Protein AF-A0A435UGX7-F1 (afdb_monomer_lite)

Foldseek 3Di:
DDDDPVNVVVVVVVVVCVVVVVCVVPVDDPCPCPPPDQDDPAAEEEAEDEDDPDVVVVVVVVVVQVVVCVVRVYHYDYDYDHPVVSVVVVVVCVVVVVD

Radius of gyration: 25.97 Å; chains: 1; bounding box: 43×65×53 Å

Sequence (99 aa):
MKFTRRDVIRTTAGAAAGALGSRFISSPALAQDGPKYKPEDGAKLRLLRWSPFVQGDEDQWLANTKRFTEATGVAVRVDKESWEDIRPKAAVAANVGSG

Structure (mmCIF, N/CA/C/O backbone):
data_AF-A0A435UGX7-F1
#
_entry.id   AF-A0A435UGX7-F1
#
loop_
_atom_site.group_PDB
_atom_site.id
_atom_site.type_symbol
_atom_site.label_atom_id
_atom_site.label_alt_id
_atom_site.label_comp_id
_atom_site.label_asym_id
_atom_site.label_entity_id
_atom_site.label_seq_id
_atom_site.pdbx_PDB_ins_code
_atom_site.Cartn_x
_atom_site.Cartn_y
_atom_site.Cartn_z
_atom_site.occupancy
_atom_site.B_iso_or_equiv
_atom_site.auth_seq_id
_atom_site.auth_comp_id
_atom_site.auth_asym_id
_atom_site.auth_atom_id
_atom_site.pdbx_PDB_model_num
ATOM 1 N N . MET A 1 1 ? -23.553 48.205 35.650 1.00 50.50 1 MET A N 1
ATOM 2 C CA . MET A 1 1 ? -23.156 48.143 34.224 1.00 50.50 1 MET A CA 1
ATOM 3 C C . MET A 1 1 ? -24.389 48.407 33.371 1.00 50.50 1 MET A C 1
ATOM 5 O O . MET A 1 1 ? -25.400 47.762 33.610 1.00 50.50 1 MET A O 1
ATOM 9 N N . LYS A 1 2 ? -24.365 49.388 32.459 1.00 61.72 2 LYS A N 1
ATOM 10 C CA . LYS A 1 2 ? -25.498 49.667 31.557 1.00 61.72 2 LYS A CA 1
ATOM 11 C C . LYS A 1 2 ? -25.212 49.000 30.212 1.00 61.72 2 LYS A C 1
ATOM 13 O O . LYS A 1 2 ? -24.302 49.435 29.519 1.00 61.72 2 LYS A O 1
ATOM 18 N N . PHE A 1 3 ? -25.954 47.949 29.872 1.00 76.75 3 PHE A N 1
ATOM 19 C CA . PHE A 1 3 ? -25.858 47.310 28.559 1.00 76.75 3 PHE A CA 1
ATOM 20 C C . PHE A 1 3 ? -26.506 48.210 27.510 1.00 76.75 3 PHE A C 1
ATOM 22 O O . PHE A 1 3 ? -27.667 48.600 27.657 1.00 76.75 3 PHE A O 1
ATOM 29 N N . THR A 1 4 ? -25.770 48.563 26.458 1.00 82.56 4 THR A N 1
ATOM 30 C CA . THR A 1 4 ? -26.335 49.328 25.343 1.00 82.56 4 THR A CA 1
ATOM 31 C C . THR A 1 4 ? -26.841 48.385 24.252 1.00 82.56 4 THR A C 1
ATOM 33 O O . THR A 1 4 ? -26.366 47.260 24.104 1.00 82.56 4 THR A O 1
ATOM 36 N N . ARG A 1 5 ? -27.801 48.839 23.434 1.00 80.81 5 ARG A N 1
ATOM 37 C CA . ARG A 1 5 ? -28.327 48.050 22.296 1.00 80.81 5 ARG A CA 1
ATOM 38 C C . ARG A 1 5 ? -27.214 47.577 21.350 1.00 80.81 5 ARG A C 1
ATOM 40 O O . ARG A 1 5 ? -27.306 46.504 20.764 1.00 80.81 5 ARG A O 1
ATOM 47 N N . ARG A 1 6 ? -26.142 48.365 21.239 1.00 80.44 6 ARG A N 1
ATOM 48 C CA . ARG A 1 6 ? -24.962 48.058 20.426 1.00 80.44 6 ARG A CA 1
ATOM 49 C C . ARG A 1 6 ? -24.145 46.903 21.008 1.00 80.44 6 ARG A C 1
ATOM 51 O O . ARG A 1 6 ? -23.648 46.084 20.241 1.00 80.44 6 ARG A O 1
ATOM 58 N N . ASP A 1 7 ? -24.076 46.791 22.334 1.00 77.69 7 ASP A N 1
ATOM 59 C CA . ASP A 1 7 ? -23.404 45.678 23.015 1.00 77.69 7 ASP A CA 1
ATOM 60 C C . ASP A 1 7 ? -24.160 44.366 22.810 1.00 77.69 7 ASP A C 1
ATOM 62 O O . ASP A 1 7 ? -23.542 43.331 22.568 1.00 77.69 7 ASP A O 1
ATOM 66 N N . VAL A 1 8 ? -25.496 44.413 22.809 1.00 79.56 8 VAL A N 1
ATOM 67 C CA . VAL A 1 8 ? -26.334 43.237 22.525 1.00 79.56 8 VAL A CA 1
ATOM 68 C C . VAL A 1 8 ? -26.124 42.762 21.086 1.00 79.56 8 VAL A C 1
ATOM 70 O O . VAL A 1 8 ? -25.894 41.575 20.864 1.00 79.56 8 VAL A O 1
ATOM 73 N N . ILE A 1 9 ? -26.115 43.676 20.110 1.00 81.12 9 ILE A N 1
ATOM 74 C CA . ILE A 1 9 ? -25.860 43.337 18.698 1.00 81.12 9 ILE A CA 1
ATOM 75 C C . ILE A 1 9 ? -24.443 42.782 18.514 1.00 81.12 9 ILE A C 1
ATOM 77 O O . ILE A 1 9 ? -24.256 41.780 17.832 1.00 81.12 9 ILE A O 1
ATOM 81 N N . ARG A 1 10 ? -23.433 43.383 19.150 1.00 76.50 10 ARG A N 1
ATOM 82 C CA . ARG A 1 10 ? -22.042 42.922 19.034 1.00 76.50 10 ARG A CA 1
ATOM 83 C C . ARG A 1 10 ? -21.843 41.538 19.650 1.00 76.50 10 ARG A C 1
ATOM 85 O O . ARG A 1 10 ? -21.170 40.698 19.059 1.00 76.50 10 ARG A O 1
ATOM 92 N N . THR A 1 11 ? -22.453 41.293 20.806 1.00 75.50 11 THR A N 1
ATOM 93 C CA . THR A 1 11 ? -22.360 40.004 21.505 1.00 75.50 11 THR A CA 1
ATOM 94 C C . THR A 1 11 ? -23.088 38.906 20.735 1.00 75.50 11 THR A C 1
ATOM 96 O O . THR A 1 11 ? -22.550 37.816 20.561 1.00 75.50 11 THR A O 1
ATOM 99 N N . THR A 1 12 ? -24.279 39.197 20.205 1.00 71.00 12 THR A N 1
ATOM 100 C CA . THR A 1 12 ? -25.057 38.226 19.416 1.00 71.00 12 THR A CA 1
ATOM 101 C C . THR A 1 12 ? -24.426 37.942 18.054 1.00 71.00 12 THR A C 1
ATOM 103 O O . THR A 1 12 ? -24.339 36.779 17.669 1.00 71.00 12 THR A O 1
ATOM 106 N N . ALA A 1 13 ? -23.899 38.957 17.361 1.00 68.38 13 ALA A N 1
ATOM 107 C CA . ALA A 1 13 ? -23.156 38.767 16.115 1.00 68.38 13 ALA A CA 1
ATOM 108 C C . ALA A 1 13 ? -21.873 37.945 16.332 1.00 68.38 13 ALA A C 1
ATOM 110 O O . ALA A 1 13 ? -21.588 37.040 15.551 1.00 68.38 13 ALA A O 1
ATOM 111 N N . GLY A 1 14 ? -21.131 38.208 17.414 1.00 68.62 14 GLY A N 1
ATOM 112 C CA . GLY A 1 14 ? -19.945 37.429 17.783 1.00 68.62 14 GLY A CA 1
ATOM 113 C C . GLY A 1 14 ? -20.270 35.975 18.137 1.00 68.62 14 GLY A C 1
ATOM 114 O O . GLY A 1 14 ? -19.571 35.067 17.695 1.00 68.62 14 GLY A O 1
ATOM 115 N N . ALA A 1 15 ? -21.363 35.736 18.866 1.00 69.69 15 ALA A N 1
ATOM 116 C CA . ALA A 1 15 ? -21.815 34.388 19.208 1.00 69.69 15 ALA A CA 1
ATOM 117 C C . ALA A 1 15 ? -22.311 33.607 17.978 1.00 69.69 15 ALA A C 1
ATOM 119 O O . ALA A 1 15 ? -21.970 32.437 17.820 1.00 69.69 15 ALA A O 1
ATOM 120 N N . ALA A 1 16 ? -23.060 34.249 17.077 1.00 64.38 16 ALA A N 1
ATOM 121 C CA . ALA A 1 16 ? -23.526 33.627 15.839 1.00 64.38 16 ALA A CA 1
ATOM 122 C C . ALA A 1 16 ? -22.362 33.312 14.885 1.00 64.38 16 ALA A C 1
ATOM 124 O O . ALA A 1 16 ? -22.294 32.211 14.340 1.00 64.38 16 ALA A O 1
ATOM 125 N N . ALA A 1 17 ? -21.406 34.234 14.738 1.00 64.19 17 ALA A N 1
ATOM 126 C CA . ALA A 1 17 ? -20.188 33.994 13.968 1.00 64.19 17 ALA A CA 1
ATOM 127 C C . ALA A 1 17 ? -19.328 32.882 14.591 1.00 64.19 17 ALA A C 1
ATOM 129 O O . ALA A 1 17 ? -18.806 32.044 13.864 1.00 64.19 17 ALA A O 1
ATOM 130 N N . GLY A 1 18 ? -19.230 32.819 15.922 1.00 63.84 18 GLY A N 1
ATOM 131 C CA . GLY A 1 18 ? -18.529 31.746 16.630 1.00 63.84 18 GLY A CA 1
ATOM 132 C C . GLY A 1 18 ? -19.198 30.377 16.473 1.00 63.84 18 GLY A C 1
ATOM 133 O O . GLY A 1 18 ? -18.509 29.385 16.259 1.00 63.84 18 GLY A O 1
ATOM 134 N N . ALA A 1 19 ? -20.532 30.315 16.514 1.00 62.72 19 ALA A N 1
ATOM 135 C CA . ALA A 1 19 ? -21.296 29.074 16.361 1.00 62.72 19 ALA A CA 1
ATOM 136 C C . ALA A 1 19 ? -21.328 28.551 14.914 1.00 62.72 19 ALA A C 1
ATOM 138 O O . ALA A 1 19 ? -21.368 27.341 14.691 1.00 62.72 19 ALA A O 1
ATOM 139 N N . LEU A 1 20 ? -21.307 29.445 13.922 1.00 62.50 20 LEU A N 1
ATOM 140 C CA . LEU A 1 20 ? -21.182 29.064 12.514 1.00 62.50 20 LEU A CA 1
ATOM 141 C C . LEU A 1 20 ? -19.725 28.751 12.150 1.00 62.50 20 LEU A C 1
ATOM 143 O O . LEU A 1 20 ? -19.471 27.777 11.450 1.00 62.50 20 LEU A O 1
ATOM 147 N N . GLY A 1 21 ? -18.766 29.520 12.668 1.00 61.09 21 GLY A N 1
ATOM 148 C CA . GLY A 1 21 ? -17.333 29.313 12.462 1.00 61.09 21 GLY A CA 1
ATOM 149 C C . GLY A 1 21 ? -16.804 28.029 13.102 1.00 61.09 21 GLY A C 1
ATOM 150 O O . GLY A 1 21 ? -15.971 27.354 12.503 1.00 61.09 21 GLY A O 1
ATOM 151 N N . SER A 1 22 ? -17.325 27.627 14.267 1.00 61.31 22 SER A N 1
ATOM 152 C CA . SER A 1 22 ? -16.935 26.369 14.922 1.00 61.31 22 SER A CA 1
ATOM 153 C C . SER A 1 22 ? -17.287 25.136 14.088 1.00 61.31 22 SER A C 1
ATOM 155 O O . SER A 1 22 ? -16.526 24.170 14.077 1.00 61.31 22 SER A O 1
ATOM 157 N N . ARG A 1 23 ? -18.377 25.187 13.310 1.00 60.16 23 ARG A N 1
ATOM 158 C CA . ARG A 1 23 ? -18.705 24.129 12.346 1.00 60.16 23 ARG A CA 1
ATOM 159 C C . ARG A 1 23 ? -17.654 24.018 11.244 1.00 60.16 23 ARG A C 1
ATOM 161 O O . ARG A 1 23 ? -17.306 22.912 10.878 1.00 60.16 23 ARG A O 1
ATOM 168 N N . PHE A 1 24 ? -17.073 25.119 10.775 1.00 62.81 24 PHE A N 1
ATOM 169 C CA . PHE A 1 24 ? -16.018 25.063 9.754 1.00 62.81 24 PHE A CA 1
ATOM 170 C C . PHE A 1 24 ? -14.640 24.661 10.298 1.00 62.81 24 PHE A C 1
ATOM 172 O O . PHE A 1 24 ? -13.820 24.158 9.538 1.00 62.81 24 PHE A O 1
ATOM 179 N N . ILE A 1 25 ? -14.379 24.860 11.593 1.00 66.75 25 ILE A N 1
ATOM 180 C CA . ILE A 1 25 ? -13.104 24.484 12.230 1.00 66.75 25 ILE A CA 1
ATOM 181 C C . ILE A 1 25 ? -13.102 23.004 12.643 1.00 66.75 25 ILE A C 1
ATOM 183 O O . ILE A 1 25 ? -12.053 22.364 12.640 1.00 66.75 25 ILE A O 1
ATOM 187 N N . SER A 1 26 ? -14.266 22.456 12.999 1.00 61.75 26 SER A N 1
ATOM 188 C CA . SER A 1 26 ? -14.388 21.098 13.546 1.00 61.75 26 SER A CA 1
ATOM 189 C C . SER A 1 26 ? -15.143 20.120 12.650 1.00 61.75 26 SER A C 1
ATOM 191 O O . SER A 1 26 ? -15.303 18.967 13.043 1.00 61.75 26 SER A O 1
ATOM 193 N N . SER A 1 27 ? -15.610 20.533 11.467 1.00 61.97 27 SER A N 1
ATOM 194 C CA . SER A 1 27 ? -16.173 19.589 10.503 1.00 61.97 27 SER A CA 1
ATOM 195 C C . SER A 1 27 ? -15.059 18.690 9.962 1.00 61.97 27 SER A C 1
ATOM 197 O O . SER A 1 27 ? -14.165 19.191 9.274 1.00 61.97 27 SER A O 1
ATOM 199 N N . PRO A 1 28 ? -15.091 17.371 10.236 1.00 63.47 28 PRO A N 1
ATOM 200 C CA . PRO A 1 28 ? -14.186 16.445 9.577 1.00 63.47 28 PRO A CA 1
ATOM 201 C C . PRO A 1 28 ? -14.371 16.554 8.062 1.00 63.47 28 PRO A C 1
ATOM 203 O O . PRO A 1 28 ? -15.488 16.749 7.573 1.00 63.47 28 PRO A O 1
ATOM 206 N N . ALA A 1 29 ? -13.274 16.451 7.311 1.00 65.00 29 ALA A N 1
ATOM 207 C CA . ALA A 1 29 ? -13.347 16.422 5.858 1.00 65.00 29 ALA A CA 1
ATOM 208 C C . ALA A 1 29 ? -14.294 15.289 5.434 1.00 65.00 29 ALA A C 1
ATOM 210 O O . ALA A 1 29 ? -14.131 14.151 5.870 1.00 65.00 29 ALA A O 1
ATOM 211 N N . LEU A 1 30 ? -15.266 15.591 4.568 1.00 61.31 30 LEU A N 1
ATOM 212 C CA . LEU A 1 30 ? -16.307 14.654 4.112 1.00 61.31 30 LEU A CA 1
ATOM 213 C C . LEU A 1 30 ? -15.751 13.393 3.414 1.00 61.31 30 LEU A C 1
ATOM 215 O O . LEU A 1 30 ? -16.499 12.465 3.138 1.00 61.31 30 LEU A O 1
ATOM 219 N N . ALA A 1 31 ? -14.443 13.351 3.148 1.00 58.84 31 ALA A N 1
ATOM 220 C CA . ALA A 1 31 ? -13.718 12.206 2.606 1.00 58.84 31 ALA A CA 1
ATOM 221 C C . ALA A 1 31 ? -13.141 11.252 3.679 1.00 58.84 31 ALA A C 1
ATOM 223 O O . ALA A 1 31 ? -12.509 10.263 3.318 1.00 58.84 31 ALA A O 1
ATOM 224 N N . GLN A 1 32 ? -13.308 11.533 4.980 1.00 58.47 32 GLN A N 1
ATOM 225 C CA . GLN A 1 32 ? -12.829 10.647 6.055 1.00 58.47 32 GLN A CA 1
ATOM 226 C C . GLN A 1 32 ? -13.622 9.340 6.155 1.00 58.47 32 GLN A C 1
ATOM 228 O O . GLN A 1 32 ? -13.071 8.335 6.599 1.00 58.47 32 GLN A O 1
ATOM 233 N N . ASP A 1 33 ? -14.881 9.332 5.716 1.00 58.16 33 ASP A N 1
ATOM 234 C CA . ASP A 1 33 ? -15.681 8.109 5.617 1.00 58.16 33 ASP A CA 1
ATOM 235 C C . ASP A 1 33 ? -15.384 7.451 4.259 1.00 58.16 33 ASP A C 1
ATOM 237 O O . ASP A 1 33 ? -16.195 7.425 3.333 1.00 58.16 33 ASP A O 1
ATOM 241 N N . GLY A 1 34 ? -14.140 6.985 4.112 1.00 60.16 34 GLY A N 1
ATOM 242 C CA . GLY A 1 34 ? -13.760 6.117 3.005 1.00 60.16 34 GLY A CA 1
ATOM 243 C C . GLY A 1 34 ? -14.661 4.874 2.977 1.00 60.16 34 GLY A C 1
ATOM 244 O O . GLY A 1 34 ? -15.233 4.495 4.003 1.00 60.16 34 GLY A O 1
ATOM 245 N N . PRO A 1 35 ? -14.827 4.225 1.816 1.00 59.44 35 PRO A N 1
ATOM 246 C CA . PRO A 1 35 ? -15.676 3.046 1.698 1.00 59.44 35 PRO A CA 1
ATOM 247 C C . PRO A 1 35 ? -15.342 1.999 2.774 1.00 59.44 35 PRO A C 1
ATOM 249 O O . PRO A 1 35 ? -14.201 1.550 2.900 1.00 59.44 35 PRO A O 1
ATOM 252 N N . LYS A 1 36 ? -16.355 1.628 3.571 1.00 64.19 36 LYS A N 1
ATOM 253 C CA . LYS A 1 36 ? -16.253 0.633 4.649 1.00 64.19 36 LYS A CA 1
ATOM 254 C C . LYS A 1 36 ? -16.183 -0.767 4.048 1.00 64.19 36 LYS A C 1
ATOM 256 O O . LYS A 1 36 ? -17.166 -1.502 4.034 1.00 64.19 36 LYS A O 1
ATOM 261 N N . TYR A 1 37 ? -15.021 -1.123 3.518 1.00 66.06 37 TYR A N 1
ATOM 262 C CA . TYR A 1 37 ? -14.740 -2.483 3.085 1.00 66.06 37 TYR A CA 1
ATOM 263 C C . TYR A 1 37 ? -14.434 -3.329 4.317 1.00 66.06 37 TYR A C 1
ATOM 265 O O . TYR A 1 37 ? -13.458 -3.069 5.017 1.00 66.06 37 TYR A O 1
ATOM 273 N N . LYS A 1 38 ? -15.272 -4.330 4.598 1.00 73.88 38 LYS A N 1
ATOM 274 C CA . LYS A 1 38 ? -14.912 -5.403 5.526 1.00 73.88 38 LYS A CA 1
ATOM 275 C C . LYS A 1 38 ? -14.044 -6.391 4.739 1.00 73.88 38 LYS A C 1
ATOM 277 O O . LYS A 1 38 ? -14.572 -6.988 3.802 1.00 73.88 38 LYS A O 1
ATOM 282 N N . PRO A 1 39 ? -12.747 -6.538 5.053 1.00 73.69 39 PRO A N 1
ATOM 283 C CA . PRO A 1 39 ? -11.918 -7.533 4.390 1.00 73.69 39 PRO A CA 1
ATOM 284 C C . PRO A 1 39 ? -12.466 -8.940 4.641 1.00 73.69 39 PRO A C 1
ATOM 286 O O . PRO A 1 39 ? -13.019 -9.209 5.709 1.00 73.69 39 PRO A O 1
ATOM 289 N N . GLU A 1 40 ? -12.322 -9.824 3.659 1.00 77.25 40 GLU A N 1
ATOM 290 C CA . GLU A 1 40 ? -12.666 -11.238 3.809 1.00 77.25 40 GLU A CA 1
ATOM 291 C C . GLU A 1 40 ? -11.691 -11.936 4.771 1.00 77.25 40 GLU A C 1
ATOM 293 O O . GLU A 1 40 ? -10.510 -11.578 4.856 1.00 77.25 40 GLU A O 1
ATOM 298 N N . ASP A 1 41 ? -12.176 -12.946 5.497 1.00 73.88 41 ASP A N 1
ATOM 299 C CA . ASP A 1 41 ? -11.360 -13.670 6.471 1.00 73.88 41 ASP A CA 1
ATOM 300 C C . ASP A 1 41 ? -10.203 -14.399 5.765 1.00 73.88 41 ASP A C 1
ATOM 302 O O . ASP A 1 41 ? -10.400 -15.209 4.860 1.00 73.88 41 ASP A O 1
ATOM 306 N N . GLY A 1 42 ? -8.968 -14.106 6.184 1.00 77.06 42 GLY A N 1
ATOM 307 C CA . GLY A 1 42 ? -7.759 -14.697 5.601 1.00 77.06 42 GLY A CA 1
ATOM 308 C C . GLY A 1 42 ? -7.285 -14.058 4.290 1.00 77.06 42 GLY A C 1
ATOM 309 O O . GLY A 1 42 ? -6.384 -14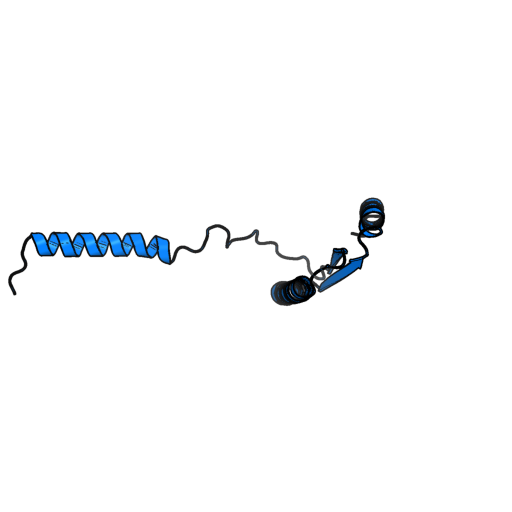.613 3.652 1.00 77.0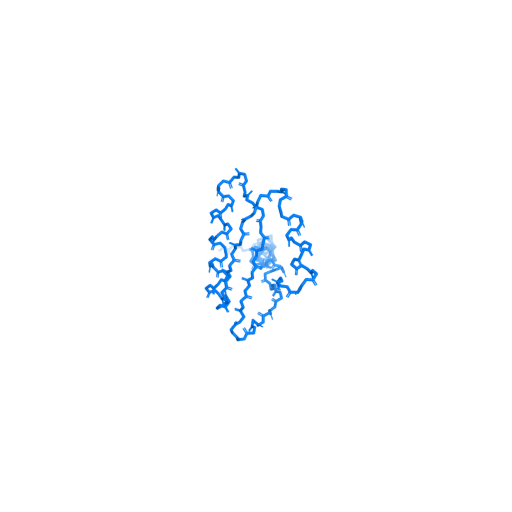6 42 GLY A O 1
ATOM 310 N N . ALA A 1 43 ? -7.841 -12.906 3.899 1.00 82.00 43 ALA A N 1
ATOM 311 C CA . ALA A 1 43 ? -7.410 -12.173 2.714 1.00 82.00 43 ALA A CA 1
ATOM 312 C C . ALA A 1 43 ? -5.901 -11.863 2.739 1.00 82.00 43 ALA A C 1
ATOM 314 O O . ALA A 1 43 ? -5.314 -11.498 3.765 1.00 82.00 43 ALA A O 1
ATOM 315 N N . LYS A 1 44 ? -5.270 -11.996 1.570 1.00 84.81 44 LYS A N 1
ATOM 316 C CA . LYS A 1 44 ? -3.860 -11.672 1.338 1.00 84.81 44 LYS A CA 1
ATOM 317 C C . LYS A 1 44 ? -3.777 -10.757 0.131 1.00 84.81 44 LYS A C 1
ATOM 319 O O . LYS A 1 44 ? -4.355 -11.065 -0.906 1.00 84.81 44 LYS A O 1
ATOM 324 N N . LEU A 1 45 ? -3.047 -9.658 0.263 1.00 86.88 45 LEU A N 1
ATOM 325 C CA . LEU A 1 45 ? -2.821 -8.717 -0.828 1.00 86.88 45 LEU A CA 1
ATOM 326 C C . LEU A 1 45 ? -1.388 -8.828 -1.322 1.00 86.88 45 LEU A C 1
ATOM 328 O O . LEU A 1 45 ? -0.438 -8.845 -0.533 1.00 86.88 45 LEU A O 1
ATOM 332 N N . ARG A 1 46 ? -1.235 -8.855 -2.643 1.00 88.56 46 ARG A N 1
ATOM 333 C CA . ARG A 1 46 ? 0.060 -8.798 -3.309 1.00 88.56 46 ARG A CA 1
ATOM 334 C C . ARG A 1 46 ? 0.141 -7.511 -4.116 1.00 88.56 46 ARG A C 1
ATOM 336 O O . ARG A 1 46 ? -0.625 -7.293 -5.042 1.00 88.56 46 ARG A O 1
ATOM 343 N N . LEU A 1 47 ? 1.070 -6.643 -3.744 1.00 87.44 47 LEU A N 1
ATOM 344 C CA . LEU A 1 47 ? 1.293 -5.363 -4.401 1.00 87.44 47 LEU A CA 1
ATOM 345 C C . LEU A 1 47 ? 2.564 -5.452 -5.233 1.00 87.44 47 LEU A C 1
ATOM 347 O O . LEU A 1 47 ? 3.658 -5.564 -4.682 1.00 87.44 47 LEU A O 1
ATOM 351 N N . LEU A 1 48 ? 2.417 -5.382 -6.553 1.00 88.56 48 LEU A N 1
ATOM 352 C CA . LEU A 1 48 ? 3.541 -5.213 -7.466 1.00 88.56 48 LEU A CA 1
ATOM 353 C C . LEU A 1 48 ? 3.824 -3.720 -7.636 1.00 88.56 48 LEU A C 1
ATOM 355 O O . LEU A 1 48 ? 2.949 -2.961 -8.053 1.00 88.56 48 LEU A O 1
ATOM 359 N N . ARG A 1 49 ? 5.046 -3.297 -7.322 1.00 86.88 49 ARG A N 1
ATOM 360 C CA . ARG A 1 49 ? 5.460 -1.894 -7.380 1.00 86.88 49 ARG A CA 1
ATOM 361 C C . ARG A 1 49 ? 6.833 -1.771 -8.037 1.00 86.88 49 ARG A C 1
ATOM 363 O O . ARG A 1 49 ? 7.674 -2.654 -7.900 1.00 86.88 49 ARG A O 1
ATOM 370 N N . TRP A 1 50 ? 7.087 -0.665 -8.732 1.00 84.88 50 TRP A N 1
ATOM 371 C CA . TRP A 1 50 ? 8.436 -0.391 -9.225 1.00 84.88 50 TRP A CA 1
ATOM 372 C C . TRP A 1 50 ? 9.344 0.022 -8.063 1.00 84.88 50 TRP A C 1
ATOM 374 O O . TRP A 1 50 ? 8.889 0.621 -7.077 1.00 84.88 50 TRP A O 1
ATOM 384 N N . SER A 1 51 ? 10.632 -0.287 -8.181 1.00 79.12 51 SER A N 1
ATOM 385 C CA . SER A 1 51 ? 11.627 0.130 -7.197 1.00 79.12 51 SER A CA 1
ATOM 386 C C . SER A 1 51 ? 11.715 1.660 -7.156 1.00 79.12 51 SER A C 1
ATOM 388 O O . SER A 1 51 ? 11.932 2.280 -8.200 1.00 79.12 51 SER A O 1
ATOM 390 N N . PRO A 1 52 ? 11.539 2.295 -5.986 1.00 75.81 52 PRO A N 1
ATOM 391 C CA . PRO A 1 52 ? 11.588 3.745 -5.884 1.00 75.81 52 PRO A CA 1
ATOM 392 C C . PRO A 1 52 ? 12.980 4.286 -6.209 1.00 75.81 52 PRO A C 1
ATOM 394 O O . PRO A 1 52 ? 13.995 3.642 -5.958 1.00 75.81 52 PRO A O 1
ATOM 397 N N . PHE A 1 53 ? 13.010 5.517 -6.721 1.00 73.06 53 PHE A N 1
ATOM 398 C CA . PHE A 1 53 ? 14.242 6.296 -6.854 1.00 73.06 53 PHE A CA 1
ATOM 399 C C . PHE A 1 53 ? 14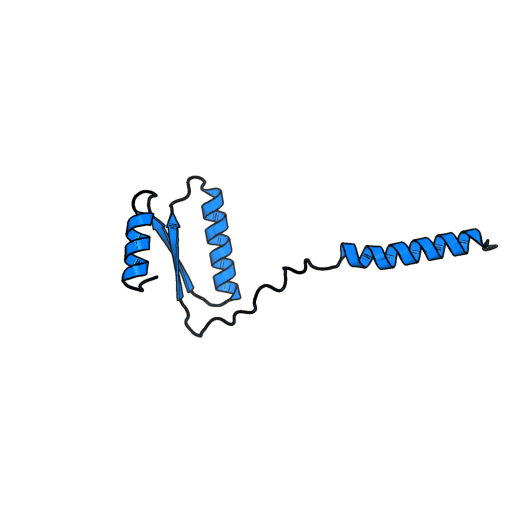.615 7.007 -5.540 1.00 73.06 53 PHE A C 1
ATOM 401 O O . PHE A 1 53 ? 15.780 7.301 -5.295 1.00 73.06 53 PHE A O 1
ATOM 408 N N . VAL A 1 54 ? 13.621 7.276 -4.682 1.00 84.88 54 VAL A N 1
ATOM 409 C CA . VAL A 1 54 ? 13.780 7.993 -3.410 1.00 84.88 54 VAL A CA 1
ATOM 410 C C . VAL A 1 54 ? 13.480 7.051 -2.253 1.00 84.88 54 VAL A C 1
ATOM 412 O O . VAL A 1 54 ? 12.356 6.579 -2.106 1.00 84.88 54 VAL A O 1
ATOM 415 N N . GLN A 1 55 ? 14.471 6.832 -1.392 1.00 84.81 55 GLN A N 1
ATOM 416 C CA . GLN A 1 55 ? 14.353 5.920 -0.252 1.00 84.81 55 GLN A CA 1
ATOM 417 C C . GLN A 1 55 ? 13.238 6.322 0.729 1.00 84.81 55 GLN A C 1
ATOM 419 O O . GLN A 1 55 ? 12.490 5.469 1.192 1.00 84.81 55 GLN A O 1
ATOM 424 N N . GLY A 1 56 ? 13.051 7.624 0.976 1.00 89.06 56 GLY A N 1
ATOM 425 C CA . GLY A 1 56 ? 12.011 8.106 1.891 1.00 89.06 56 GLY A CA 1
ATOM 426 C C . GLY A 1 56 ? 10.581 7.764 1.453 1.00 89.06 56 GLY A C 1
ATOM 427 O O . GLY A 1 56 ? 9.708 7.595 2.300 1.00 89.06 56 GLY A O 1
ATOM 428 N N . ASP A 1 57 ? 10.336 7.615 0.149 1.00 87.25 57 ASP A N 1
ATOM 429 C CA . ASP A 1 57 ? 9.037 7.155 -0.347 1.00 87.25 57 ASP A CA 1
ATOM 430 C C . ASP A 1 57 ? 8.826 5.655 -0.078 1.00 87.25 57 ASP A C 1
ATOM 432 O O . ASP A 1 57 ? 7.719 5.230 0.257 1.00 87.25 57 ASP A O 1
ATOM 436 N N . GLU A 1 58 ? 9.896 4.854 -0.136 1.00 85.88 58 GLU A N 1
ATOM 437 C CA . GLU A 1 58 ? 9.844 3.439 0.239 1.00 85.88 58 GLU A CA 1
ATOM 438 C C . GLU A 1 58 ? 9.493 3.265 1.717 1.00 85.88 58 GLU A C 1
ATOM 440 O O . GLU A 1 58 ? 8.581 2.509 2.060 1.00 85.88 58 GLU A O 1
ATOM 445 N N . ASP A 1 59 ? 10.182 4.007 2.582 1.00 90.38 59 ASP A N 1
ATOM 446 C CA . ASP A 1 59 ? 10.008 3.910 4.028 1.00 90.38 59 ASP A CA 1
ATOM 447 C C . ASP A 1 59 ? 8.578 4.289 4.436 1.00 90.38 59 ASP A C 1
ATOM 449 O O . ASP A 1 59 ? 7.935 3.586 5.223 1.00 90.38 59 ASP A O 1
ATOM 453 N N . GLN A 1 60 ? 8.038 5.364 3.851 1.00 91.00 60 GLN A N 1
ATOM 454 C CA . GLN A 1 60 ? 6.651 5.774 4.083 1.00 91.00 60 GLN A CA 1
ATOM 455 C C . GLN A 1 60 ? 5.653 4.747 3.539 1.00 91.00 60 GLN A C 1
ATOM 457 O O . GLN A 1 60 ? 4.653 4.451 4.198 1.00 91.00 60 GLN A O 1
ATOM 462 N N . TRP A 1 61 ? 5.919 4.156 2.373 1.00 90.06 61 TRP A N 1
ATOM 463 C CA . TRP A 1 61 ? 5.052 3.132 1.794 1.00 90.06 61 TRP A CA 1
ATOM 464 C C . TRP A 1 61 ? 4.978 1.874 2.662 1.00 90.06 61 TRP A C 1
ATOM 466 O O . TRP A 1 61 ? 3.884 1.373 2.947 1.00 90.06 61 TRP A O 1
ATOM 476 N N . LEU A 1 62 ? 6.125 1.379 3.128 1.00 89.38 62 LEU A N 1
ATOM 477 C CA . LEU A 1 62 ? 6.193 0.217 4.013 1.00 89.38 62 LEU A CA 1
ATOM 478 C C . LEU A 1 62 ? 5.526 0.509 5.362 1.00 89.38 62 LEU A C 1
ATOM 480 O O . LEU A 1 62 ? 4.753 -0.319 5.851 1.00 89.38 62 LEU A O 1
ATOM 484 N N . ALA A 1 63 ? 5.744 1.699 5.930 1.00 92.62 63 ALA A N 1
ATOM 485 C CA . ALA A 1 63 ? 5.087 2.118 7.166 1.00 92.62 63 ALA A CA 1
ATOM 486 C C . ALA A 1 63 ? 3.555 2.161 7.023 1.00 92.62 63 ALA A C 1
ATOM 488 O O . ALA A 1 63 ? 2.835 1.665 7.892 1.00 92.62 63 ALA A O 1
ATOM 489 N N . ASN A 1 64 ? 3.042 2.697 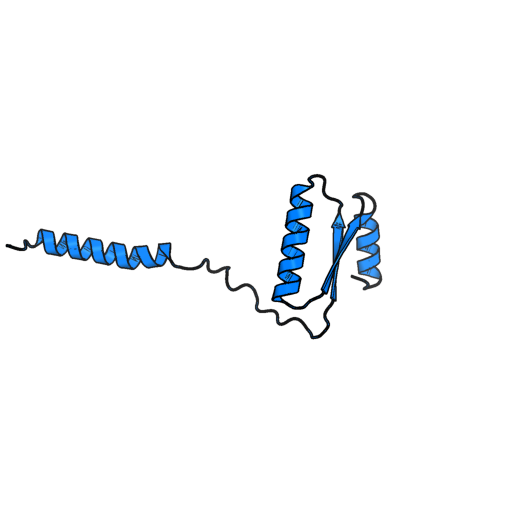5.915 1.00 90.69 64 ASN A N 1
ATOM 490 C CA . ASN A 1 64 ? 1.603 2.753 5.653 1.00 90.69 64 ASN A CA 1
ATOM 491 C C . ASN A 1 64 ? 1.006 1.364 5.400 1.00 90.69 64 ASN A C 1
ATOM 493 O O . ASN A 1 64 ? -0.067 1.055 5.913 1.00 90.69 64 ASN A O 1
ATOM 497 N N . THR A 1 65 ? 1.727 0.497 4.689 1.00 90.31 65 THR A N 1
ATOM 498 C CA . THR A 1 65 ? 1.313 -0.894 4.446 1.00 90.31 65 THR A CA 1
ATOM 499 C C . THR A 1 65 ? 1.228 -1.693 5.748 1.00 90.31 65 THR A C 1
ATOM 501 O O . THR A 1 65 ? 0.290 -2.467 5.958 1.00 90.31 65 THR A O 1
ATOM 504 N N . LYS A 1 66 ? 2.175 -1.467 6.665 1.00 90.00 66 LYS A N 1
ATOM 505 C CA . LYS A 1 66 ? 2.149 -2.065 8.000 1.00 90.00 66 LYS A CA 1
ATOM 506 C C . LYS A 1 66 ? 0.934 -1.589 8.796 1.00 90.00 66 LYS A C 1
ATOM 508 O O . LYS A 1 66 ? 0.192 -2.421 9.304 1.00 90.00 66 LYS A O 1
ATOM 513 N N . ARG A 1 67 ? 0.674 -0.277 8.826 1.00 88.62 67 ARG A N 1
ATOM 514 C CA . ARG A 1 67 ? -0.524 0.289 9.476 1.00 88.62 67 ARG A CA 1
ATOM 515 C C . ARG A 1 67 ? -1.822 -0.262 8.887 1.00 88.62 67 ARG A C 1
ATOM 517 O O . ARG A 1 67 ? -2.759 -0.535 9.627 1.00 88.62 67 ARG A O 1
ATOM 524 N N . PHE A 1 68 ? -1.876 -0.454 7.569 1.00 87.81 68 PHE A N 1
ATOM 525 C CA . PHE A 1 68 ? -3.020 -1.080 6.911 1.00 87.81 68 PHE A CA 1
ATOM 526 C C . PHE A 1 68 ? -3.211 -2.524 7.385 1.00 87.81 68 PHE A C 1
ATOM 528 O O . PHE A 1 68 ? -4.318 -2.896 7.766 1.00 87.81 68 PHE A O 1
ATOM 535 N N . THR A 1 69 ? -2.135 -3.313 7.425 1.00 87.38 69 THR A N 1
ATOM 536 C CA . THR A 1 69 ? -2.162 -4.690 7.947 1.00 87.38 69 THR A CA 1
ATOM 537 C C . THR A 1 69 ? -2.645 -4.724 9.399 1.00 87.38 69 THR A C 1
ATOM 539 O O . THR A 1 69 ? -3.487 -5.543 9.744 1.00 87.38 69 THR A O 1
ATOM 542 N N . GLU A 1 70 ? -2.168 -3.809 10.245 1.00 86.75 70 GLU A N 1
ATOM 543 C CA . GLU A 1 70 ? -2.573 -3.706 11.654 1.00 86.75 70 GLU A CA 1
ATOM 544 C C . GLU A 1 70 ? -4.051 -3.321 11.817 1.00 86.75 70 GLU A C 1
ATOM 546 O O . GLU A 1 70 ? -4.737 -3.870 12.675 1.00 86.75 70 GLU A O 1
ATOM 551 N N . ALA A 1 71 ? -4.556 -2.405 10.987 1.00 85.44 71 ALA A N 1
ATOM 552 C CA . ALA A 1 71 ? -5.940 -1.941 11.056 1.00 85.44 71 ALA A CA 1
ATOM 553 C C . ALA A 1 71 ? -6.950 -2.946 10.479 1.00 85.44 71 ALA A C 1
ATOM 555 O O . ALA A 1 71 ? -8.106 -2.965 10.898 1.00 85.44 71 ALA A O 1
ATOM 556 N N . THR A 1 72 ? -6.535 -3.751 9.497 1.00 83.75 72 THR A N 1
ATOM 557 C CA . THR A 1 72 ? -7.439 -4.617 8.721 1.00 83.75 72 THR A CA 1
ATOM 558 C C . THR A 1 72 ? -7.243 -6.110 8.974 1.00 83.75 72 THR A C 1
ATOM 560 O O . THR A 1 72 ? -8.132 -6.893 8.655 1.00 83.75 72 THR A O 1
ATOM 563 N N . GLY A 1 73 ? -6.095 -6.524 9.517 1.00 84.12 73 GLY A N 1
ATOM 564 C CA . GLY A 1 73 ? -5.696 -7.929 9.642 1.00 84.12 73 GLY A CA 1
ATOM 565 C C . GLY A 1 73 ? -5.261 -8.588 8.325 1.00 84.12 73 GLY A C 1
ATOM 566 O O . GLY A 1 73 ? -4.902 -9.765 8.324 1.00 84.12 73 GLY A O 1
ATOM 567 N N . VAL A 1 74 ? -5.270 -7.857 7.206 1.00 86.38 74 VAL A N 1
ATOM 568 C CA . VAL A 1 74 ? -4.935 -8.380 5.874 1.00 86.38 74 VAL A CA 1
ATOM 569 C C . VAL A 1 74 ? -3.426 -8.401 5.684 1.00 86.38 74 VAL A C 1
ATOM 571 O O . VAL A 1 74 ? -2.775 -7.360 5.743 1.00 86.38 74 VAL A O 1
ATOM 574 N N . ALA A 1 75 ? -2.859 -9.572 5.395 1.00 85.81 75 ALA A N 1
ATOM 575 C CA . ALA A 1 75 ? -1.428 -9.687 5.141 1.00 85.81 75 ALA A CA 1
ATOM 576 C C . ALA A 1 75 ? -1.078 -9.100 3.766 1.00 85.81 75 ALA A C 1
ATOM 578 O O . ALA A 1 75 ? -1.566 -9.580 2.741 1.00 85.81 75 ALA A O 1
ATOM 579 N N . VAL A 1 76 ? -0.206 -8.090 3.739 1.00 88.62 76 VAL A N 1
ATOM 580 C CA . VAL A 1 76 ? 0.230 -7.438 2.499 1.00 88.62 76 VAL A CA 1
ATOM 581 C C . VAL A 1 76 ? 1.683 -7.779 2.180 1.00 88.62 76 VAL A C 1
ATOM 583 O O . VAL A 1 76 ? 2.577 -7.583 3.004 1.00 88.62 76 VAL A O 1
ATOM 586 N N . ARG A 1 77 ? 1.935 -8.247 0.955 1.00 88.19 77 ARG A N 1
ATOM 587 C CA . ARG A 1 77 ? 3.278 -8.462 0.406 1.00 88.19 77 ARG A CA 1
ATOM 588 C C . ARG A 1 77 ? 3.550 -7.455 -0.704 1.00 88.19 77 ARG A C 1
ATOM 590 O O . ARG A 1 77 ? 2.793 -7.396 -1.666 1.00 88.19 77 ARG A O 1
ATOM 597 N N . VAL A 1 78 ? 4.652 -6.717 -0.596 1.00 86.69 78 VAL A N 1
ATOM 598 C CA . VAL A 1 78 ? 5.110 -5.784 -1.635 1.00 86.69 78 VAL A CA 1
ATOM 599 C C . VAL A 1 78 ? 6.261 -6.425 -2.408 1.00 86.69 78 VAL A C 1
ATOM 60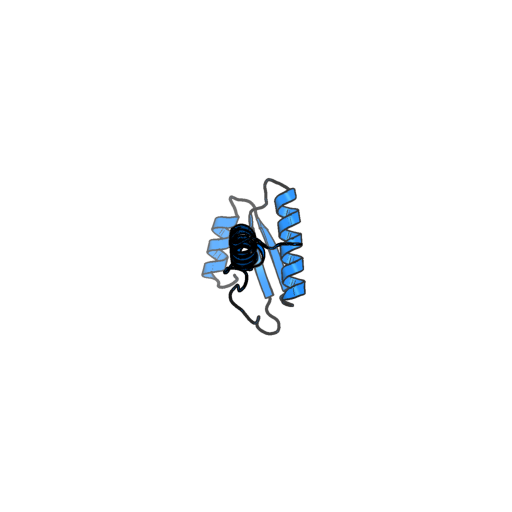1 O O . VAL 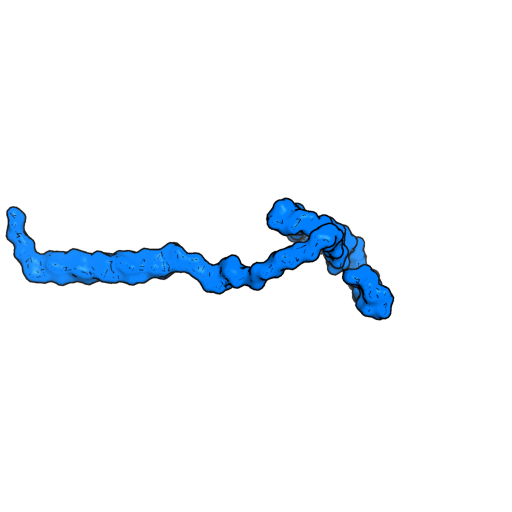A 1 78 ? 7.328 -6.657 -1.841 1.00 86.69 78 VAL A O 1
ATOM 604 N N . ASP A 1 79 ? 6.047 -6.708 -3.690 1.00 84.69 79 ASP A N 1
ATOM 605 C CA . ASP A 1 79 ? 7.101 -7.125 -4.612 1.00 84.69 79 ASP A CA 1
ATOM 606 C C . ASP A 1 79 ? 7.601 -5.901 -5.386 1.00 84.69 79 ASP A C 1
ATOM 608 O O . ASP A 1 79 ? 6.813 -5.148 -5.966 1.00 84.69 79 ASP A O 1
ATOM 612 N N . LYS A 1 80 ? 8.920 -5.706 -5.375 1.00 82.00 80 LYS A N 1
ATOM 613 C CA . LYS A 1 80 ? 9.596 -4.581 -6.023 1.00 82.00 80 LYS A CA 1
ATOM 614 C C . LYS A 1 80 ? 10.294 -5.068 -7.282 1.00 82.00 80 LYS A C 1
ATOM 616 O O . LYS A 1 80 ? 11.053 -6.027 -7.208 1.00 82.00 80 LYS A O 1
ATOM 621 N N . GLU A 1 81 ? 10.073 -4.387 -8.398 1.00 81.50 81 GLU A N 1
ATOM 622 C CA . GLU A 1 81 ? 10.692 -4.725 -9.684 1.00 81.50 81 GLU A CA 1
ATOM 623 C C . GLU A 1 81 ? 11.309 -3.508 -10.370 1.00 81.50 81 GLU A C 1
ATOM 625 O O . GLU A 1 81 ? 10.948 -2.359 -10.093 1.00 81.50 81 GLU A O 1
ATOM 630 N N . SER A 1 82 ? 12.240 -3.765 -11.286 1.00 76.62 82 SER A N 1
ATOM 631 C CA . SER A 1 82 ? 12.802 -2.732 -12.155 1.00 76.62 82 SER A CA 1
ATOM 632 C C . SER A 1 82 ? 11.746 -2.194 -13.132 1.00 76.62 82 SER A C 1
ATOM 634 O O . SER A 1 82 ? 10.789 -2.885 -13.486 1.00 76.62 82 SER A O 1
ATOM 636 N N . TRP A 1 83 ? 11.918 -0.951 -13.589 1.00 71.44 83 TRP A N 1
ATOM 637 C CA . TRP A 1 83 ? 10.980 -0.267 -14.492 1.00 71.44 83 TRP A CA 1
ATOM 638 C C . TRP A 1 83 ? 10.760 -1.002 -15.825 1.00 71.44 83 TRP A C 1
ATOM 640 O O . TRP A 1 83 ? 9.651 -1.009 -16.358 1.00 71.44 83 TRP A O 1
ATOM 650 N N . GLU A 1 84 ? 11.791 -1.659 -16.352 1.00 76.94 84 GLU A N 1
ATOM 651 C CA . GLU A 1 84 ? 11.663 -2.427 -17.596 1.00 76.94 84 GLU A CA 1
ATOM 652 C C . GLU A 1 84 ? 10.909 -3.747 -17.392 1.00 76.94 84 GLU A C 1
ATOM 654 O O . GLU A 1 84 ? 10.180 -4.190 -18.279 1.00 76.94 84 GLU A O 1
ATOM 659 N N . ASP A 1 85 ? 10.994 -4.318 -16.189 1.00 81.00 85 ASP A N 1
ATOM 660 C CA . ASP A 1 85 ? 10.428 -5.628 -15.863 1.00 81.00 85 ASP A CA 1
ATOM 661 C C . ASP A 1 85 ? 8.999 -5.542 -15.303 1.00 81.00 85 ASP A C 1
ATOM 663 O O . ASP A 1 85 ? 8.234 -6.508 -15.374 1.00 81.00 85 ASP A O 1
ATOM 667 N N . ILE A 1 86 ? 8.579 -4.378 -14.791 1.00 81.06 86 ILE A N 1
ATOM 668 C CA . ILE A 1 86 ? 7.250 -4.224 -14.186 1.00 81.06 86 ILE A CA 1
ATOM 669 C C . ILE A 1 86 ? 6.116 -4.367 -15.201 1.00 81.06 86 ILE A C 1
ATOM 671 O O . ILE A 1 86 ? 5.112 -5.011 -14.911 1.00 81.06 86 ILE A O 1
ATOM 675 N N . ARG A 1 87 ? 6.270 -3.795 -16.401 1.00 81.38 87 ARG A N 1
ATOM 676 C CA . ARG A 1 87 ? 5.251 -3.840 -17.460 1.00 81.38 87 ARG A CA 1
ATOM 677 C C . ARG A 1 87 ? 4.990 -5.270 -17.940 1.00 81.38 87 ARG A C 1
ATOM 679 O O . ARG A 1 87 ? 3.829 -5.685 -17.893 1.00 81.38 87 ARG A O 1
ATOM 686 N N . PRO A 1 88 ? 6.011 -6.049 -18.355 1.00 84.06 88 PRO A N 1
ATOM 687 C CA . PRO A 1 88 ? 5.778 -7.429 -18.763 1.00 84.06 88 PRO A CA 1
ATOM 688 C C . PRO A 1 88 ? 5.268 -8.288 -17.599 1.00 84.06 88 PRO A C 1
ATOM 690 O O . PRO A 1 88 ? 4.360 -9.092 -17.801 1.00 84.06 88 PRO A O 1
ATOM 693 N N . LYS A 1 89 ? 5.750 -8.088 -16.364 1.00 81.12 89 LYS A N 1
ATOM 694 C CA . LYS A 1 89 ? 5.286 -8.870 -15.206 1.00 81.12 89 LYS A CA 1
ATOM 695 C C . LYS A 1 89 ? 3.843 -8.559 -14.809 1.00 81.12 89 LYS A C 1
ATOM 697 O O . LYS A 1 89 ? 3.088 -9.483 -14.513 1.00 81.12 89 LYS A O 1
ATOM 702 N N . ALA A 1 90 ? 3.443 -7.291 -14.846 1.00 81.88 90 ALA A N 1
ATOM 703 C CA . ALA A 1 90 ? 2.060 -6.885 -14.619 1.00 81.88 90 ALA A CA 1
ATOM 704 C C . ALA A 1 90 ? 1.130 -7.477 -15.688 1.00 81.88 90 ALA A C 1
ATOM 706 O O . ALA A 1 90 ? 0.071 -8.005 -15.353 1.00 81.88 90 ALA A O 1
ATOM 707 N N . ALA A 1 91 ? 1.552 -7.462 -16.958 1.00 81.06 91 ALA A N 1
ATOM 708 C CA . ALA A 1 91 ? 0.794 -8.075 -18.045 1.00 81.06 91 ALA A CA 1
ATOM 709 C C . ALA A 1 91 ? 0.629 -9.591 -17.847 1.00 81.06 91 ALA A C 1
ATOM 711 O O . ALA A 1 91 ? -0.464 -10.122 -18.034 1.00 81.06 91 ALA A O 1
ATOM 712 N N . VAL A 1 92 ? 1.681 -10.299 -17.429 1.00 82.56 92 VAL A N 1
ATOM 713 C CA . VAL A 1 92 ? 1.591 -11.737 -17.128 1.00 82.56 92 VAL A CA 1
ATOM 714 C C . VAL A 1 92 ? 0.658 -11.987 -15.945 1.00 82.56 92 VAL A C 1
ATOM 716 O O . VAL A 1 92 ? -0.253 -12.799 -16.076 1.00 82.56 92 VAL A O 1
ATOM 719 N N . ALA A 1 93 ? 0.823 -11.265 -14.834 1.00 82.06 93 ALA A N 1
ATOM 720 C CA . ALA A 1 93 ? -0.013 -11.430 -13.644 1.00 82.06 93 ALA A CA 1
ATOM 721 C C . ALA A 1 93 ? -1.506 -11.208 -13.939 1.00 82.06 93 ALA A C 1
ATOM 723 O O . ALA A 1 93 ? -2.343 -11.969 -13.452 1.00 82.06 93 ALA A O 1
ATOM 724 N N . ALA A 1 94 ? -1.828 -10.225 -14.786 1.00 82.00 94 ALA A N 1
ATOM 725 C CA . ALA A 1 94 ? -3.193 -9.971 -15.238 1.00 82.00 94 ALA A CA 1
ATOM 726 C C . ALA A 1 94 ? -3.748 -11.118 -16.099 1.00 82.00 94 ALA A C 1
ATOM 728 O O . ALA A 1 94 ? -4.893 -11.521 -15.913 1.00 82.00 94 ALA A O 1
ATOM 729 N N . ASN A 1 95 ? -2.941 -11.677 -17.006 1.00 77.12 95 ASN A N 1
ATOM 730 C CA . ASN A 1 95 ? -3.370 -12.773 -17.880 1.00 77.12 95 ASN A CA 1
ATOM 731 C C . ASN A 1 95 ? -3.595 -14.093 -17.128 1.00 77.12 95 ASN A C 1
ATOM 733 O O . ASN A 1 95 ? -4.510 -14.837 -17.469 1.00 77.12 95 ASN A O 1
ATOM 737 N N . VAL A 1 96 ? -2.768 -14.404 -16.124 1.00 80.94 96 VAL A N 1
ATOM 738 C CA . VAL A 1 96 ? -2.863 -15.671 -15.372 1.00 80.94 96 VAL A CA 1
ATOM 739 C C . VAL A 1 96 ? -3.721 -15.576 -14.107 1.00 80.94 96 VAL A C 1
ATOM 741 O O . VAL A 1 96 ? -3.864 -16.568 -13.397 1.00 80.94 96 VAL A O 1
ATOM 744 N N . GLY A 1 97 ? -4.276 -14.398 -13.804 1.00 73.38 97 GLY A N 1
ATOM 745 C CA . GLY A 1 97 ? -5.095 -14.177 -12.608 1.00 73.38 97 GLY A CA 1
ATOM 746 C C . GLY A 1 97 ? -4.321 -14.346 -11.298 1.00 73.38 97 GLY A C 1
ATOM 747 O O . GLY A 1 97 ? -4.900 -14.723 -10.286 1.00 73.38 97 GLY A O 1
ATOM 748 N N . SER A 1 98 ? -3.006 -14.110 -11.317 1.00 68.69 98 SER A N 1
ATOM 749 C CA . SER A 1 98 ? -2.130 -14.251 -10.145 1.00 68.69 98 SER A CA 1
ATOM 750 C C . SER A 1 98 ? -1.858 -12.921 -9.430 1.00 68.69 98 SER A C 1
ATOM 752 O O . SER A 1 98 ? -0.882 -12.827 -8.675 1.00 68.69 98 SER A O 1
ATOM 754 N N . GLY A 1 99 ? -2.627 -11.888 -9.780 1.00 59.38 99 GLY A N 1
ATOM 755 C CA . GLY A 1 99 ? -2.620 -10.568 -9.148 1.00 59.38 99 GLY A CA 1
ATOM 756 C C . GLY A 1 99 ? -3.402 -10.556 -7.847 1.00 59.38 99 GLY A C 1
ATOM 757 O O . GLY A 1 99 ? -4.380 -11.325 -7.747 1.00 59.38 99 GLY A O 1
#

pLDDT: mean 76.87, std 10.45, range [50.5, 92.62]

Secondary structure (DSSP, 8-state):
----HHHHHHHHHHHHHHHHHHHHHH---TTSS-----PPTT-EEEEEEEPPSSHHHHHHHHHHHHHHHHHH--EEEEEEE-HHHHHHHHHHHHHHT--